Protein AF-A0A5R8ZWY9-F1 (afdb_monomer)

Structure (mmCIF, N/CA/C/O backbone):
data_AF-A0A5R8ZWY9-F1
#
_entry.id   AF-A0A5R8ZWY9-F1
#
loop_
_atom_site.group_PDB
_atom_site.id
_atom_site.type_symbol
_atom_site.label_atom_id
_atom_site.label_alt_id
_atom_site.label_comp_id
_atom_site.label_asym_id
_atom_site.label_entity_id
_atom_site.label_seq_id
_atom_site.pdbx_PDB_ins_code
_atom_site.Cartn_x
_atom_site.Cartn_y
_atom_site.Cartn_z
_atom_site.occupancy
_atom_site.B_iso_or_equiv
_atom_site.auth_seq_id
_atom_site.auth_comp_id
_atom_site.auth_asym_id
_atom_site.auth_atom_id
_atom_site.pdbx_PDB_model_num
ATOM 1 N N . VAL A 1 1 ? 1.267 -2.774 2.452 1.00 88.94 1 VAL A N 1
ATOM 2 C CA . VAL A 1 1 ? 2.328 -2.034 1.732 1.00 88.94 1 VAL A CA 1
ATOM 3 C C . VAL A 1 1 ? 2.073 -2.207 0.246 1.00 88.94 1 VAL A C 1
ATOM 5 O O . VAL A 1 1 ? 1.737 -3.314 -0.154 1.00 88.94 1 VAL A O 1
ATOM 8 N N . ILE A 1 2 ? 2.119 -1.128 -0.530 1.00 87.31 2 ILE A N 1
ATOM 9 C CA . ILE A 1 2 ? 1.843 -1.086 -1.967 1.00 87.31 2 ILE A CA 1
ATOM 10 C C . ILE A 1 2 ? 3.166 -0.715 -2.654 1.00 87.31 2 ILE A C 1
ATOM 12 O O . ILE A 1 2 ? 3.742 0.316 -2.317 1.00 87.31 2 ILE A O 1
ATOM 16 N N . LYS A 1 3 ? 3.616 -1.538 -3.610 1.00 84.94 3 LYS A N 1
ATOM 17 C CA . LYS A 1 3 ? 4.998 -1.652 -4.134 1.00 84.94 3 LYS A CA 1
ATOM 18 C C . LYS A 1 3 ? 5.889 -2.551 -3.255 1.00 84.94 3 LYS A C 1
ATOM 20 O O . LYS A 1 3 ? 5.832 -2.504 -2.035 1.00 84.94 3 LYS A O 1
ATOM 25 N N . GLY A 1 4 ? 6.676 -3.411 -3.899 1.00 80.38 4 GLY A N 1
ATOM 26 C CA . GLY A 1 4 ? 7.750 -4.204 -3.290 1.00 80.38 4 GLY A CA 1
ATOM 27 C C . GLY A 1 4 ? 9.076 -3.932 -4.004 1.00 80.38 4 GLY A C 1
ATOM 28 O O . GLY A 1 4 ? 9.161 -2.991 -4.789 1.00 80.38 4 GLY A O 1
ATOM 29 N N . CYS A 1 5 ? 10.095 -4.761 -3.787 1.00 83.50 5 CYS A N 1
ATOM 30 C CA . CYS A 1 5 ? 11.427 -4.607 -4.398 1.00 83.50 5 CYS A CA 1
ATOM 31 C C . CYS A 1 5 ? 11.488 -5.024 -5.884 1.00 83.50 5 CYS A C 1
ATOM 33 O O . CYS A 1 5 ? 12.513 -5.509 -6.343 1.00 83.50 5 CYS A O 1
ATOM 35 N N . GLY A 1 6 ? 10.372 -4.933 -6.610 1.00 78.38 6 GLY A N 1
ATOM 36 C CA . GLY A 1 6 ? 10.286 -5.319 -8.016 1.00 78.38 6 GLY A CA 1
ATOM 37 C C . GLY A 1 6 ? 10.390 -4.110 -8.939 1.00 78.38 6 GLY A C 1
ATOM 38 O O . GLY A 1 6 ? 9.719 -3.103 -8.711 1.00 78.38 6 GLY A O 1
ATOM 39 N N . ASP A 1 7 ? 11.161 -4.251 -10.015 1.00 82.88 7 ASP A N 1
ATOM 40 C CA . ASP A 1 7 ? 11.410 -3.200 -11.017 1.00 82.88 7 ASP A CA 1
ATOM 41 C C . ASP A 1 7 ? 10.407 -3.206 -12.176 1.00 82.88 7 ASP A C 1
ATOM 43 O O . ASP A 1 7 ? 10.597 -2.545 -13.198 1.00 82.88 7 ASP A O 1
ATOM 47 N N . LEU A 1 8 ? 9.320 -3.970 -12.037 1.00 86.38 8 LEU A N 1
ATOM 48 C CA . LEU A 1 8 ? 8.279 -4.009 -13.051 1.00 86.38 8 LEU A CA 1
ATOM 49 C C . LEU A 1 8 ? 7.677 -2.605 -13.222 1.00 86.38 8 LEU A C 1
ATOM 51 O O . LEU A 1 8 ? 7.270 -1.986 -12.230 1.00 86.38 8 LEU A O 1
ATOM 55 N N . PRO A 1 9 ? 7.578 -2.098 -14.463 1.00 86.44 9 PRO A N 1
ATOM 56 C CA . PRO A 1 9 ? 6.994 -0.794 -14.717 1.00 86.44 9 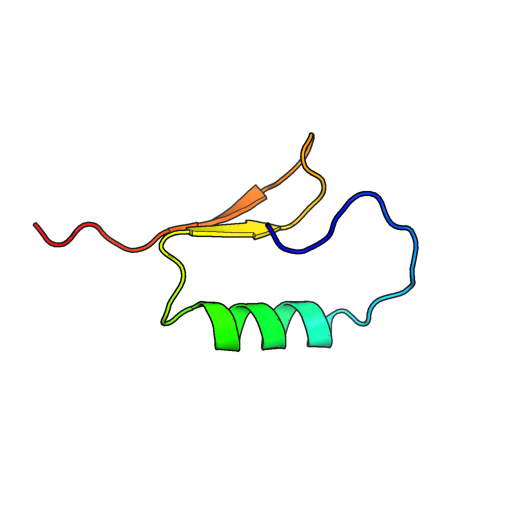PRO A CA 1
ATOM 57 C C . PRO A 1 9 ? 5.483 -0.863 -14.479 1.00 86.44 9 PRO A C 1
ATOM 59 O O . PRO A 1 9 ? 4.705 -1.243 -15.351 1.00 86.44 9 PRO A O 1
ATOM 62 N N . VAL A 1 10 ? 5.058 -0.497 -13.271 1.00 89.19 10 VAL A N 1
ATOM 63 C CA . VAL A 1 10 ? 3.643 -0.387 -12.907 1.00 89.19 10 VAL A CA 1
ATOM 64 C C . VAL A 1 10 ? 3.187 1.060 -13.119 1.00 89.19 10 VAL A C 1
ATOM 66 O O . VAL A 1 10 ? 3.798 1.984 -12.568 1.00 89.19 10 VAL A O 1
ATOM 69 N N . PRO A 1 11 ? 2.104 1.298 -13.880 1.00 92.44 11 PRO A N 1
ATOM 70 C CA . PRO A 1 11 ? 1.561 2.636 -14.063 1.00 92.44 11 PRO A CA 1
ATOM 71 C C . PRO A 1 11 ? 1.176 3.283 -12.731 1.00 92.44 11 PRO A C 1
ATOM 73 O O . PRO A 1 11 ? 0.533 2.661 -11.886 1.00 92.44 11 PRO A O 1
ATOM 76 N N . LYS A 1 12 ? 1.472 4.579 -12.575 1.00 89.88 12 LYS A N 1
ATOM 77 C CA . LYS A 1 12 ? 1.131 5.337 -11.356 1.00 89.88 12 LYS A CA 1
ATOM 78 C C . LYS A 1 12 ? -0.359 5.260 -10.997 1.00 89.88 12 LYS A C 1
ATOM 80 O O . LYS A 1 12 ? -0.699 5.170 -9.822 1.00 89.88 12 LYS A O 1
ATOM 85 N N . ALA A 1 13 ? -1.235 5.239 -12.004 1.00 94.38 13 ALA A N 1
ATOM 86 C CA . ALA A 1 13 ? -2.680 5.121 -11.817 1.00 94.38 13 ALA A CA 1
ATOM 87 C C . ALA A 1 13 ? -3.096 3.821 -11.103 1.00 94.38 13 ALA A C 1
ATOM 89 O O . ALA A 1 13 ? -4.029 3.840 -10.305 1.00 94.38 13 ALA A O 1
ATOM 90 N N . ALA A 1 14 ? -2.376 2.713 -11.316 1.00 93.69 14 ALA A N 1
ATOM 91 C CA . ALA A 1 14 ? -2.676 1.445 -10.654 1.00 93.69 14 ALA A CA 1
ATOM 92 C C . ALA A 1 14 ? -2.462 1.531 -9.135 1.00 93.69 14 ALA A C 1
ATOM 94 O O . ALA A 1 14 ? -3.257 0.991 -8.370 1.00 93.69 14 ALA A O 1
ATOM 95 N N . TYR A 1 15 ? -1.435 2.263 -8.688 1.00 91.94 15 TYR A N 1
ATOM 96 C CA . TYR A 1 15 ? -1.186 2.494 -7.263 1.00 91.94 15 TYR A CA 1
ATOM 97 C C . TYR A 1 15 ? -2.278 3.340 -6.601 1.00 91.94 15 TYR A C 1
ATOM 99 O O . TYR A 1 15 ? -2.624 3.111 -5.440 1.00 91.94 15 TYR A O 1
ATOM 107 N N . VAL A 1 16 ? -2.849 4.293 -7.338 1.00 93.19 16 VAL A N 1
ATOM 108 C CA . VAL A 1 16 ? -3.978 5.097 -6.854 1.00 93.19 16 VAL A CA 1
ATOM 109 C C . VAL A 1 16 ? -5.228 4.229 -6.734 1.00 93.19 16 VAL A C 1
ATOM 111 O O . VAL A 1 16 ? -5.878 4.236 -5.689 1.00 93.19 16 VAL A O 1
ATOM 114 N N . GLU A 1 17 ? -5.529 3.427 -7.754 1.00 95.62 17 GLU A N 1
ATOM 115 C CA . GLU A 1 17 ? -6.738 2.602 -7.753 1.00 95.62 17 GLU A CA 1
ATOM 116 C C . GLU A 1 17 ? -6.690 1.502 -6.691 1.00 95.62 17 GLU A C 1
ATOM 118 O O . GLU A 1 17 ? -7.649 1.327 -5.941 1.00 95.62 17 GLU A O 1
ATOM 123 N N . ILE A 1 18 ? -5.554 0.817 -6.527 1.00 94.44 18 ILE A N 1
ATOM 124 C CA . ILE A 1 18 ? -5.431 -0.187 -5.463 1.00 94.44 18 ILE A CA 1
ATOM 125 C C . ILE A 1 18 ? -5.542 0.453 -4.073 1.00 94.44 18 ILE A C 1
ATOM 127 O O . ILE A 1 18 ? -6.146 -0.127 -3.175 1.00 94.44 18 ILE A O 1
ATOM 131 N N . THR A 1 19 ? -5.040 1.679 -3.895 1.00 93.94 19 THR A N 1
ATOM 132 C CA . THR A 1 19 ? -5.221 2.428 -2.643 1.00 93.94 19 THR A CA 1
ATOM 133 C C . THR A 1 19 ? -6.701 2.718 -2.385 1.00 93.94 19 THR A C 1
ATOM 135 O O . THR A 1 19 ? -7.164 2.526 -1.261 1.00 93.94 19 THR A O 1
ATOM 138 N N . ARG A 1 20 ? -7.465 3.113 -3.415 1.00 94.94 20 ARG A N 1
ATOM 139 C CA . ARG A 1 20 ? -8.916 3.348 -3.326 1.00 94.94 20 ARG A CA 1
ATOM 140 C C . ARG A 1 20 ? -9.679 2.085 -2.923 1.00 94.94 20 ARG A C 1
ATOM 142 O O . ARG A 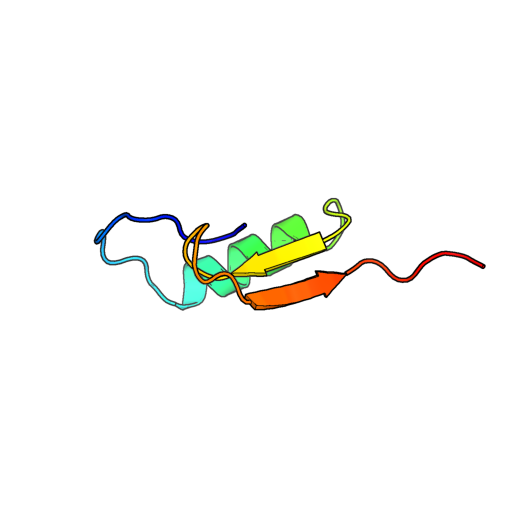1 20 ? -10.543 2.151 -2.053 1.00 94.94 20 ARG A O 1
ATOM 149 N N . LEU A 1 21 ? -9.334 0.942 -3.517 1.00 96.12 21 LEU A N 1
ATOM 150 C CA . LEU A 1 21 ? -9.946 -0.355 -3.206 1.00 96.12 21 LEU A CA 1
ATOM 151 C C . LEU A 1 21 ? -9.601 -0.849 -1.794 1.00 96.12 21 LEU A C 1
ATOM 153 O O . LEU A 1 21 ? -10.434 -1.474 -1.142 1.00 96.12 21 LEU A O 1
ATOM 157 N N . LEU A 1 22 ? -8.39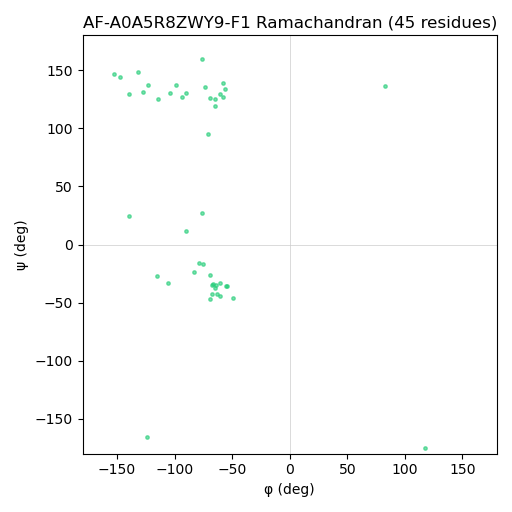0 -0.562 -1.307 1.00 95.19 22 LEU A N 1
ATOM 158 C CA . LEU A 1 22 ? -7.933 -0.981 0.020 1.00 95.19 22 LEU A CA 1
ATOM 159 C C . LEU A 1 22 ? -8.398 -0.052 1.149 1.00 95.19 22 LEU A C 1
ATOM 161 O O . LEU A 1 22 ? -8.486 -0.501 2.290 1.00 95.19 22 LEU A O 1
ATOM 165 N N . HIS A 1 23 ? -8.720 1.211 0.857 1.00 93.75 23 HIS A N 1
ATOM 166 C CA . HIS A 1 23 ? -9.151 2.201 1.849 1.00 93.75 23 HIS A CA 1
ATOM 167 C C . HIS A 1 23 ? -10.263 1.726 2.813 1.00 93.75 23 HIS A C 1
ATOM 169 O O . HIS A 1 23 ? -10.100 1.933 4.014 1.00 93.75 23 HIS A O 1
ATOM 175 N N . PRO A 1 24 ? -11.356 1.066 2.368 1.00 94.12 24 PRO A N 1
ATOM 176 C CA . PRO A 1 24 ? -12.432 0.650 3.275 1.00 94.12 24 PRO A CA 1
ATOM 177 C C . PRO A 1 24 ? -12.100 -0.570 4.149 1.00 94.12 24 PRO A C 1
ATOM 179 O O . PRO A 1 24 ? -12.804 -0.820 5.123 1.00 94.12 24 PRO A O 1
ATOM 182 N N . VAL A 1 25 ? -11.067 -1.349 3.811 1.00 94.94 25 VAL A N 1
ATOM 183 C CA . VAL A 1 25 ? -10.770 -2.634 4.476 1.00 94.94 25 VAL A CA 1
ATOM 184 C C . VAL A 1 25 ? -9.447 -2.634 5.239 1.00 94.94 25 VAL A C 1
ATOM 186 O O . VAL A 1 25 ? -9.280 -3.383 6.201 1.00 94.94 25 VAL A O 1
ATOM 189 N N . ALA A 1 26 ? -8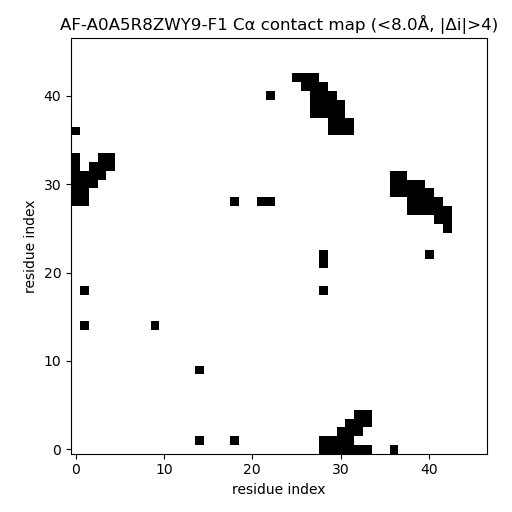.486 -1.805 4.833 1.00 94.62 26 ALA A N 1
ATOM 190 C CA . ALA A 1 26 ? -7.158 -1.774 5.420 1.00 94.62 26 ALA A CA 1
ATOM 191 C C . ALA A 1 26 ? -7.087 -0.789 6.594 1.00 94.62 26 ALA A C 1
ATOM 193 O O . ALA A 1 26 ? -7.403 0.390 6.465 1.00 94.62 26 ALA A O 1
ATOM 194 N N . LYS A 1 27 ? -6.558 -1.246 7.735 1.00 94.62 27 LYS A N 1
ATOM 195 C CA . LYS A 1 27 ? -6.290 -0.379 8.898 1.00 94.62 27 LYS A CA 1
ATOM 196 C C . LYS A 1 27 ? -5.148 0.609 8.650 1.00 94.62 27 LYS A C 1
ATOM 198 O O . LYS A 1 27 ? -5.075 1.653 9.293 1.00 94.62 27 LYS A O 1
ATOM 203 N N . SER A 1 28 ? -4.225 0.275 7.756 1.00 94.56 28 SER A N 1
ATOM 204 C CA . SER A 1 28 ? -3.153 1.162 7.321 1.00 94.56 28 SER A CA 1
ATOM 205 C C . SER A 1 28 ? -2.711 0.818 5.906 1.00 94.56 28 SER A C 1
ATOM 207 O O . SER A 1 28 ? -2.715 -0.341 5.491 1.00 94.56 28 SER A O 1
ATOM 209 N N . ILE A 1 29 ? -2.313 1.845 5.163 1.00 94.88 29 ILE A N 1
ATOM 210 C CA . ILE A 1 29 ? -1.775 1.733 3.813 1.00 94.88 29 ILE A CA 1
ATOM 211 C C . ILE A 1 29 ? -0.443 2.478 3.785 1.00 94.88 29 ILE A C 1
ATOM 213 O O . ILE A 1 29 ? -0.328 3.611 4.252 1.00 94.88 29 ILE A O 1
ATOM 217 N N . MET A 1 30 ? 0.571 1.818 3.240 1.00 94.62 30 MET A N 1
ATOM 218 C CA . MET A 1 30 ? 1.931 2.337 3.106 1.00 94.62 30 MET A CA 1
ATOM 219 C C . MET A 1 30 ? 2.393 2.100 1.674 1.00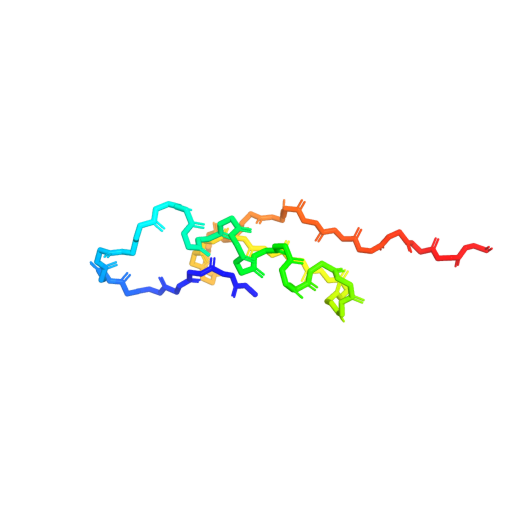 94.62 30 MET A C 1
ATOM 221 O O . MET A 1 30 ? 1.987 1.098 1.082 1.00 94.62 30 MET A O 1
ATOM 225 N N . TYR A 1 31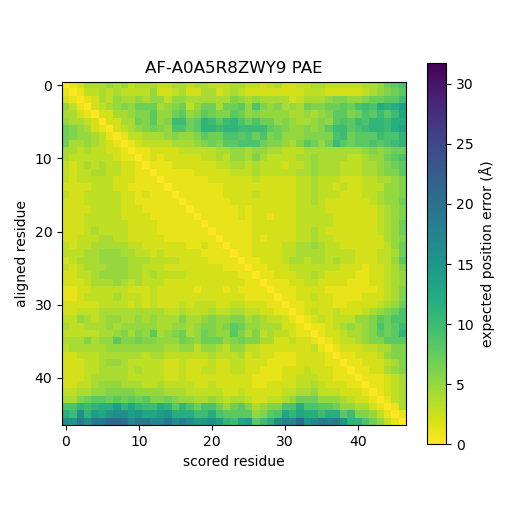 ? 3.232 2.979 1.139 1.00 93.06 31 TYR A N 1
ATOM 226 C CA . TYR A 1 31 ? 3.756 2.896 -0.222 1.00 93.06 31 TYR A CA 1
ATOM 227 C C . TYR A 1 31 ? 5.284 2.873 -0.225 1.00 93.06 31 TYR A C 1
ATOM 229 O O . TYR A 1 31 ? 5.904 3.642 0.506 1.00 93.06 31 TYR A O 1
ATOM 237 N N . GLY A 1 32 ? 5.880 2.018 -1.054 1.00 90.50 32 GLY A N 1
ATOM 238 C CA . GLY A 1 32 ? 7.333 1.871 -1.172 1.00 90.50 32 GLY A CA 1
ATOM 239 C C . GLY A 1 32 ? 7.827 0.481 -0.782 1.00 90.50 32 GLY A C 1
ATOM 240 O O . GLY A 1 32 ? 7.037 -0.418 -0.516 1.00 90.50 32 GLY A O 1
ATOM 241 N N . GLU A 1 33 ? 9.144 0.299 -0.769 1.00 88.81 33 GLU A N 1
ATOM 242 C CA . GLU A 1 33 ? 9.765 -0.981 -0.412 1.00 88.81 33 GLU A CA 1
ATOM 243 C C . GLU A 1 33 ? 9.724 -1.215 1.098 1.00 88.81 33 GLU A C 1
ATOM 245 O O . GLU A 1 33 ? 9.601 -0.276 1.878 1.00 88.81 33 GLU A O 1
ATOM 250 N N . ALA A 1 34 ? 9.854 -2.468 1.539 1.00 84.56 34 ALA A N 1
ATOM 251 C CA . ALA A 1 34 ? 9.771 -2.807 2.963 1.00 84.56 34 ALA A CA 1
ATOM 252 C C . ALA A 1 34 ? 10.764 -2.003 3.828 1.00 84.56 34 ALA A C 1
ATOM 254 O O . ALA A 1 34 ? 10.428 -1.599 4.939 1.00 84.56 34 ALA A O 1
ATOM 255 N N . CYS A 1 35 ? 11.955 -1.722 3.291 1.00 87.94 35 CYS A N 1
ATOM 256 C CA . CYS A 1 35 ? 12.998 -0.938 3.952 1.00 87.94 35 CYS A CA 1
ATOM 257 C C . CYS A 1 35 ? 12.766 0.586 3.898 1.00 87.94 35 CYS A C 1
ATOM 259 O O . CYS A 1 35 ? 13.417 1.313 4.640 1.00 87.94 35 CYS A O 1
ATOM 261 N N . SER A 1 36 ? 11.880 1.079 3.024 1.00 89.44 36 SER A N 1
ATOM 262 C CA . SER A 1 36 ? 11.720 2.511 2.709 1.00 89.44 36 SER A CA 1
ATOM 263 C C . SER A 1 36 ? 10.257 2.953 2.554 1.00 89.44 36 SER A C 1
ATOM 265 O O . SER A 1 36 ? 9.953 3.936 1.878 1.00 89.44 36 SER A O 1
ATOM 267 N N . MET A 1 37 ? 9.324 2.231 3.176 1.00 92.19 37 MET A N 1
ATOM 268 C CA . MET A 1 3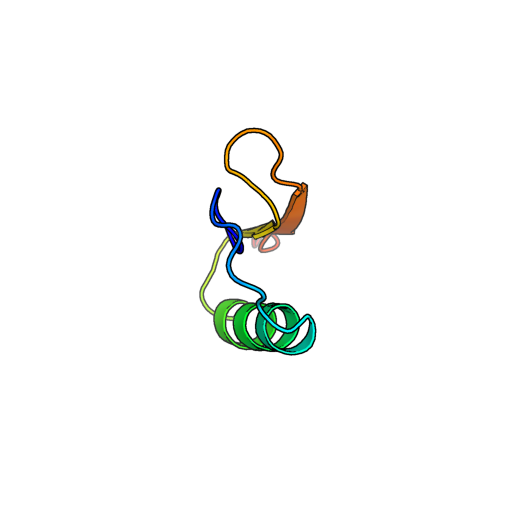7 ? 7.896 2.495 3.021 1.00 92.19 37 MET A CA 1
ATOM 269 C C . MET A 1 37 ? 7.445 3.749 3.769 1.00 92.19 37 MET A C 1
ATOM 271 O O . MET A 1 37 ? 7.744 3.955 4.946 1.00 92.19 37 MET A O 1
ATOM 275 N N . VAL A 1 38 ? 6.630 4.548 3.088 1.00 92.88 38 VAL A N 1
ATOM 276 C CA . VAL A 1 38 ? 6.027 5.769 3.619 1.00 92.88 38 VAL A CA 1
ATOM 277 C C . VAL A 1 38 ? 4.558 5.501 3.956 1.00 92.88 38 VAL A C 1
ATOM 279 O O . VAL A 1 38 ? 3.831 4.947 3.124 1.00 92.88 38 VAL A O 1
ATOM 282 N N . PRO A 1 39 ? 4.079 5.866 5.158 1.00 92.88 39 PRO A N 1
ATOM 283 C CA . PRO A 1 39 ? 2.668 5.739 5.498 1.00 92.88 39 PRO A CA 1
ATOM 284 C C . PRO A 1 39 ? 1.828 6.744 4.697 1.00 92.88 39 PRO A C 1
ATOM 286 O O . PRO A 1 39 ? 2.090 7.941 4.734 1.00 92.88 39 PRO A O 1
ATOM 289 N N . LEU A 1 40 ? 0.802 6.256 3.995 1.00 93.06 40 LEU A N 1
ATOM 290 C CA . LEU A 1 40 ? -0.139 7.091 3.234 1.00 93.06 40 LEU A CA 1
ATOM 291 C C . LEU A 1 40 ? -1.499 7.212 3.919 1.00 93.06 40 LEU A C 1
ATOM 293 O O . LEU A 1 40 ? -2.164 8.237 3.811 1.00 93.06 40 LEU A O 1
ATOM 297 N N . TYR A 1 41 ? -1.928 6.163 4.615 1.00 94.19 41 TYR A N 1
ATOM 298 C CA . TYR A 1 41 ? -3.197 6.155 5.325 1.00 94.19 41 TYR A CA 1
ATOM 299 C C . TYR A 1 41 ? -3.098 5.310 6.587 1.00 94.19 41 TYR A C 1
ATOM 301 O O . TYR A 1 41 ? -2.449 4.262 6.618 1.00 94.19 41 TYR A O 1
ATOM 309 N N . LYS A 1 42 ? -3.788 5.758 7.630 1.00 94.00 42 LYS A N 1
ATOM 310 C CA . LYS A 1 42 ? -4.026 4.996 8.846 1.00 94.00 42 LYS A CA 1
ATOM 311 C C . LYS A 1 42 ? -5.459 5.259 9.268 1.00 94.00 42 LYS A C 1
ATOM 313 O O . LYS A 1 42 ? -5.865 6.415 9.354 1.00 94.00 42 LYS A O 1
ATOM 318 N N . GLN A 1 43 ? -6.203 4.192 9.523 1.00 93.81 43 GLN A N 1
ATOM 319 C CA . GLN A 1 43 ? -7.572 4.291 9.985 1.00 93.81 43 GLN A CA 1
ATOM 320 C C . GLN A 1 43 ? -7.591 5.092 11.294 1.00 93.81 43 GLN A C 1
ATOM 322 O O . GLN A 1 43 ? -6.837 4.756 12.222 1.00 93.81 43 GLN A O 1
ATOM 327 N N . PRO A 1 44 ? -8.408 6.155 11.379 1.00 90.25 44 PRO A N 1
ATOM 328 C CA . PRO A 1 44 ? -8.607 6.872 12.626 1.00 90.25 44 PRO A CA 1
ATOM 329 C C . PRO A 1 44 ? -9.090 5.890 13.691 1.00 90.25 44 PRO A C 1
ATOM 331 O O . PRO A 1 44 ? -9.968 5.066 13.428 1.00 90.25 44 PRO A O 1
ATOM 334 N N . LYS A 1 45 ? -8.508 5.948 14.892 1.00 86.69 45 LYS A N 1
ATOM 335 C CA . LYS A 1 45 ? -9.037 5.169 16.012 1.00 86.69 45 LYS A CA 1
ATOM 336 C C . LYS A 1 45 ? -10.432 5.709 16.321 1.00 86.69 45 LYS A C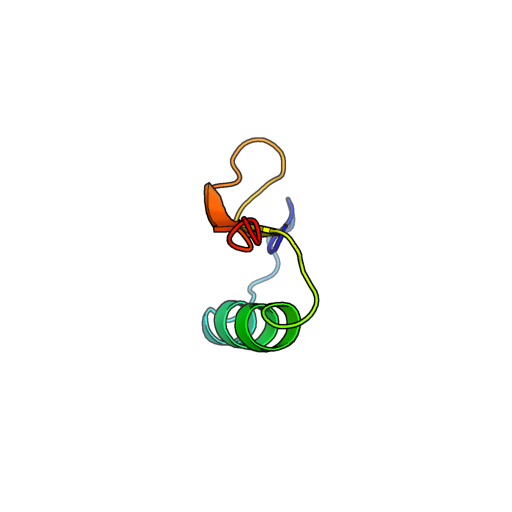 1
ATOM 338 O O . LYS A 1 45 ? -10.570 6.910 16.534 1.00 86.69 45 LYS A O 1
ATOM 343 N N . GLN A 1 46 ? -11.437 4.838 1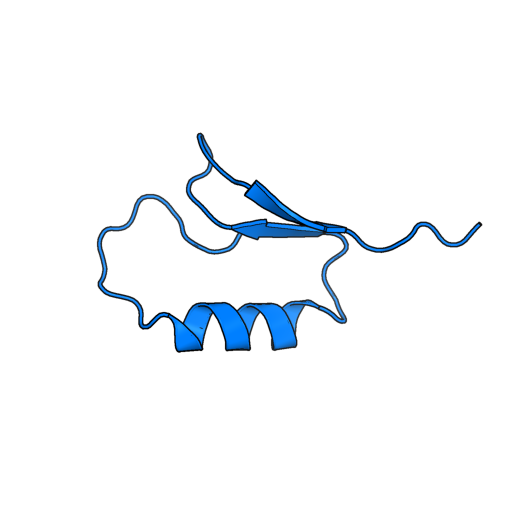6.325 1.00 80.94 46 GLN A N 1
ATOM 344 C CA . GLN A 1 46 ? -12.714 5.168 16.949 1.00 80.94 46 GLN A CA 1
ATOM 345 C C . GLN A 1 46 ? -12.435 5.329 18.447 1.00 80.94 46 GLN A C 1
ATOM 347 O O . GLN A 1 46 ? -11.858 4.424 19.056 1.00 80.94 46 GLN A O 1
ATOM 352 N N . ILE A 1 47 ? -12.706 6.527 18.963 1.00 69.81 47 ILE A N 1
ATOM 353 C CA . ILE A 1 47 ? -12.545 6.905 20.371 1.00 69.81 47 ILE A CA 1
ATOM 354 C C . ILE A 1 47 ? -13.880 6.672 21.064 1.00 69.81 47 ILE A C 1
ATOM 356 O O . ILE A 1 47 ? -14.904 7.028 20.436 1.00 69.81 47 ILE A O 1
#

Foldseek 3Di:
DADEPDPPDDDPVVSVVVCVVCVVPDQWDWDDYPVDIHTDDHHDDDD

pLDDT: mean 90.32, std 5.41, range [69.81, 96.12]

Solvent-accessible surface area (backbone atoms only — not comparable to full-atom values): 3050 Å² total; per-residue (Å²): 105,48,62,59,94,65,87,70,89,70,61,72,65,57,61,54,51,53,48,61,71,38,58,89,75,43,65,57,41,29,42,37,30,92,93,65,53,43,82,76,45,64,58,77,78,88,128

Sequence (47 aa):
VIKGCGDLPVPKAAYVEITRLLHPVAKSIMYGEACSMVPLYKQPKQI

Secondary structure (DSSP, 8-state):
-B--S------HHHHHHHHHHHTTT-SEEEES-TTTPEEEEEPPPP-

Nearest PDB structures (foldseek):
  4ray-assembly1_A  TM=4.913E-01  e=6.153E+00  Magnetospirillum gryphiswaldense MSR-1 v2
  1np6-assembly1_B  TM=3.418E-01  e=2.408E+00  Escherichia coli
  4rb1-assembly1_B-2  TM=4.619E-01  e=8.213E+00  Magnetospirillum gryphiswaldense MSR-1 v2

Mean predicted aligned error: 3.89 Å

Radius of gyration: 11.68 Å; Cα contacts (8 Å, |Δi|>4): 49; chains: 1; bounding box: 26×12×35 Å